Protein AF-A0A6J7BND0-F1 (afdb_monomer_lite)

Radius of gyration: 14.7 Å; chains: 1; bounding box: 33×32×39 Å

Structure (mmCIF, N/CA/C/O backbone):
data_AF-A0A6J7BND0-F1
#
_entry.id   AF-A0A6J7BND0-F1
#
loop_
_atom_site.group_PDB
_atom_site.id
_atom_site.type_symbol
_atom_site.label_atom_id
_atom_site.label_alt_id
_atom_site.label_comp_id
_atom_site.label_asym_id
_atom_site.label_entity_id
_atom_site.label_seq_id
_atom_site.pdbx_PDB_ins_code
_atom_site.Cartn_x
_atom_site.Cartn_y
_atom_site.Cartn_z
_atom_site.occupancy
_atom_site.B_iso_or_equiv
_atom_site.auth_seq_id
_atom_site.auth_comp_id
_atom_site.auth_asym_id
_atom_site.auth_atom_id
_atom_site.pdbx_PDB_model_num
ATOM 1 N N . MET A 1 1 ? -14.341 1.128 2.104 1.00 68.56 1 MET A N 1
ATOM 2 C CA . MET A 1 1 ? -13.375 0.947 0.998 1.00 68.56 1 MET A CA 1
ATOM 3 C C . MET A 1 1 ? -13.368 2.213 0.161 1.00 68.56 1 MET A C 1
ATOM 5 O O . MET A 1 1 ? -14.443 2.791 0.033 1.00 68.56 1 MET A O 1
ATOM 9 N N . PRO A 1 2 ? -12.212 2.681 -0.342 1.00 71.56 2 PRO A N 1
ATOM 10 C CA . PRO A 1 2 ? -12.182 3.844 -1.228 1.00 71.56 2 PRO A CA 1
ATOM 11 C C . PRO A 1 2 ? -13.001 3.560 -2.494 1.00 71.56 2 PRO A C 1
ATOM 13 O O . PRO A 1 2 ? -13.117 2.408 -2.920 1.00 71.56 2 PRO A O 1
ATOM 16 N N . ALA A 1 3 ? -13.583 4.604 -3.083 1.00 77.06 3 ALA A N 1
ATOM 17 C CA . ALA A 1 3 ? -14.216 4.481 -4.391 1.00 77.06 3 ALA A CA 1
ATOM 18 C C . ALA A 1 3 ? -13.180 4.035 -5.437 1.00 77.06 3 ALA A C 1
ATOM 20 O O . ALA A 1 3 ? -11.980 4.266 -5.273 1.00 77.06 3 ALA A O 1
ATOM 21 N N . LYS A 1 4 ? -13.636 3.399 -6.522 1.00 72.88 4 LYS A N 1
ATOM 22 C CA . LYS A 1 4 ? -12.747 2.960 -7.605 1.00 72.88 4 LYS A CA 1
ATOM 23 C C . LYS A 1 4 ? -11.878 4.131 -8.082 1.00 72.88 4 LYS A C 1
ATOM 25 O O . LYS A 1 4 ? -12.393 5.210 -8.360 1.00 72.88 4 LYS A O 1
ATOM 30 N N . GLY A 1 5 ? -10.568 3.906 -8.153 1.00 72.25 5 GLY A N 1
ATOM 31 C CA . GLY A 1 5 ? -9.586 4.908 -8.568 1.00 72.25 5 GLY A CA 1
ATOM 32 C C . GLY A 1 5 ? -9.186 5.924 -7.493 1.00 72.25 5 GLY A C 1
ATOM 33 O O . GLY A 1 5 ? -8.287 6.724 -7.729 1.00 72.25 5 GLY A O 1
ATOM 34 N N . GLN A 1 6 ? -9.783 5.885 -6.298 1.00 77.94 6 GLN A N 1
ATOM 35 C CA . GLN A 1 6 ? -9.375 6.740 -5.184 1.00 77.94 6 GLN A CA 1
ATOM 36 C C . GLN A 1 6 ? -8.230 6.119 -4.386 1.00 77.94 6 GLN A C 1
ATOM 38 O O . GLN A 1 6 ? -8.065 4.896 -4.302 1.00 77.94 6 GLN A O 1
ATOM 43 N N . VAL A 1 7 ? -7.386 6.974 -3.815 1.00 76.06 7 VAL A N 1
ATOM 44 C CA . VAL A 1 7 ? -6.284 6.534 -2.956 1.00 76.06 7 VAL A CA 1
ATOM 45 C C . VAL A 1 7 ? -6.855 5.984 -1.642 1.00 76.06 7 VAL A C 1
ATOM 47 O O . VAL A 1 7 ? -7.700 6.634 -1.024 1.00 76.06 7 VAL A O 1
ATOM 50 N N . PRO A 1 8 ? -6.422 4.795 -1.186 1.00 78.00 8 PRO A N 1
ATOM 51 C CA . PRO A 1 8 ? -6.776 4.304 0.139 1.00 78.00 8 PRO A CA 1
ATOM 52 C C . PRO A 1 8 ? -6.209 5.240 1.210 1.00 78.00 8 PRO A C 1
ATOM 54 O O . PRO A 1 8 ? -4.995 5.344 1.383 1.00 78.00 8 PRO A O 1
ATOM 57 N N . THR A 1 9 ? -7.101 5.911 1.934 1.00 82.12 9 THR A N 1
ATOM 58 C CA . THR A 1 9 ? -6.747 6.798 3.040 1.00 82.12 9 THR A CA 1
ATOM 59 C C . THR A 1 9 ? -7.740 6.635 4.197 1.00 82.12 9 THR A C 1
ATOM 61 O O . THR A 1 9 ? -8.934 6.442 3.943 1.00 82.12 9 THR A O 1
ATOM 64 N N . PRO A 1 10 ? -7.275 6.677 5.457 1.00 85.69 10 PRO A N 1
ATOM 65 C CA . PRO A 1 10 ? -5.868 6.739 5.866 1.00 85.69 10 PRO A CA 1
ATOM 66 C C . PRO A 1 10 ? -5.160 5.383 5.737 1.00 85.69 10 PRO A C 1
ATOM 68 O O . PRO A 1 10 ? -5.710 4.335 6.074 1.00 85.69 10 PRO A O 1
ATOM 71 N N . CYS A 1 11 ? -3.917 5.406 5.250 1.00 85.06 11 CYS A N 1
ATOM 72 C CA . CYS A 1 11 ? -3.096 4.209 5.081 1.00 85.06 11 CYS A CA 1
ATOM 73 C C . CYS A 1 11 ? -2.148 4.045 6.272 1.00 85.06 11 CYS A C 1
ATOM 75 O O . CYS A 1 11 ? -1.183 4.797 6.402 1.00 85.06 11 CYS A O 1
ATOM 77 N N . GLY A 1 12 ? -2.387 3.033 7.113 1.00 80.94 12 GLY A N 1
ATOM 78 C CA . GLY A 1 12 ? -1.499 2.738 8.243 1.00 80.94 12 GLY A CA 1
ATOM 79 C C . GLY A 1 12 ? -0.079 2.377 7.813 1.00 80.94 12 GLY A C 1
ATOM 80 O O . GLY A 1 12 ? 0.862 2.694 8.526 1.00 80.94 12 GLY A O 1
ATOM 81 N N . GLY A 1 13 ? 0.068 1.784 6.622 1.00 77.94 13 GLY A N 1
ATOM 82 C CA . GLY A 1 13 ? 1.350 1.381 6.048 1.00 77.94 13 GLY A CA 1
ATOM 83 C C . GLY A 1 13 ? 2.264 2.534 5.625 1.00 77.94 13 GLY A C 1
ATOM 84 O O . GLY A 1 13 ? 3.471 2.329 5.494 1.00 77.94 13 GLY A O 1
ATOM 85 N N . GLY A 1 14 ? 1.696 3.724 5.401 1.00 77.19 14 GLY A N 1
ATOM 86 C CA . GLY A 1 14 ? 2.416 4.909 4.942 1.00 77.19 14 GLY A CA 1
ATOM 87 C C . GLY A 1 14 ? 3.261 4.692 3.681 1.00 77.19 14 GLY A C 1
ATOM 88 O O . GLY A 1 14 ? 3.080 3.737 2.924 1.00 77.19 14 GLY A O 1
ATOM 89 N N . VAL A 1 15 ? 4.208 5.606 3.464 1.00 74.06 15 VAL A N 1
ATOM 90 C CA . VAL A 1 15 ? 5.245 5.473 2.436 1.00 74.06 15 VAL A CA 1
ATOM 91 C C . VAL A 1 15 ? 6.525 5.000 3.125 1.00 74.06 15 VAL A C 1
ATOM 93 O O . VAL A 1 15 ? 7.218 5.795 3.756 1.00 74.06 15 VAL A O 1
ATOM 96 N N . ASN A 1 16 ? 6.840 3.707 3.026 1.00 74.12 16 ASN A N 1
ATOM 97 C CA . ASN A 1 16 ? 8.002 3.092 3.681 1.00 74.12 16 ASN A CA 1
ATOM 98 C C . ASN A 1 16 ? 9.331 3.416 2.967 1.00 74.12 16 ASN A C 1
ATOM 100 O O . ASN A 1 16 ? 10.023 2.530 2.472 1.00 74.12 16 ASN A O 1
ATOM 104 N N . LYS A 1 17 ? 9.687 4.705 2.896 1.00 70.31 17 LYS A N 1
ATOM 105 C CA . LYS A 1 17 ? 10.915 5.184 2.231 1.00 70.31 17 LYS A CA 1
ATOM 106 C C . LYS A 1 17 ? 12.202 4.787 2.960 1.00 70.31 17 LYS A C 1
ATOM 108 O O . LYS A 1 17 ? 13.264 4.819 2.358 1.00 70.31 17 LYS A O 1
ATOM 113 N N . SER A 1 18 ? 12.123 4.454 4.246 1.00 68.19 18 SER A N 1
ATOM 114 C CA . SER A 1 18 ? 13.262 4.014 5.060 1.00 68.19 18 SER A CA 1
ATOM 115 C C . SER A 1 18 ? 13.414 2.491 5.105 1.00 68.19 18 SER A C 1
ATOM 117 O O . SER A 1 18 ? 14.412 2.002 5.623 1.00 68.19 18 SER A O 1
ATOM 119 N N . GLY A 1 19 ? 12.426 1.732 4.614 1.00 64.62 19 GLY A N 1
ATOM 120 C CA . GLY A 1 19 ? 12.399 0.271 4.736 1.00 64.62 19 GLY A CA 1
ATOM 121 C C . GLY A 1 19 ? 12.259 -0.237 6.176 1.00 64.62 19 GLY A C 1
ATOM 122 O O . GLY A 1 19 ? 12.443 -1.424 6.415 1.00 64.62 19 GLY A O 1
ATOM 123 N N . THR A 1 20 ? 11.956 0.639 7.138 1.00 61.88 20 THR A N 1
ATOM 124 C CA . THR A 1 20 ? 11.902 0.308 8.572 1.00 61.88 20 THR A CA 1
ATOM 125 C C . THR A 1 20 ? 10.519 -0.149 9.039 1.00 61.88 20 THR A C 1
ATOM 127 O O . THR A 1 20 ? 10.364 -0.512 10.201 1.00 61.88 20 THR A O 1
ATOM 130 N N . GLY A 1 21 ? 9.499 -0.092 8.176 1.00 69.00 21 GLY A N 1
ATOM 131 C CA . GLY A 1 21 ? 8.149 -0.573 8.480 1.00 69.00 21 GLY A CA 1
ATOM 132 C C . GLY A 1 21 ? 7.829 -1.926 7.836 1.00 69.00 21 GLY A C 1
ATOM 133 O O . GLY A 1 21 ? 8.087 -2.121 6.655 1.00 69.00 21 GLY A O 1
ATOM 134 N N . ASP A 1 22 ? 7.158 -2.817 8.570 1.00 76.62 22 ASP A N 1
ATOM 135 C CA . ASP A 1 22 ? 6.716 -4.139 8.072 1.00 76.62 22 ASP A CA 1
ATOM 136 C C . ASP A 1 22 ? 5.244 -4.163 7.621 1.00 76.62 22 ASP A C 1
ATOM 138 O O . ASP A 1 22 ? 4.578 -5.201 7.561 1.00 76.62 22 ASP A O 1
ATOM 142 N N . ILE A 1 23 ? 4.705 -2.976 7.350 1.00 85.94 23 ILE A N 1
ATOM 143 C CA . ILE A 1 23 ? 3.280 -2.737 7.088 1.00 85.94 23 ILE A CA 1
ATOM 144 C C . ILE A 1 23 ? 3.009 -2.170 5.693 1.00 85.94 23 ILE A C 1
ATOM 146 O O . ILE A 1 23 ? 1.851 -2.008 5.311 1.00 85.94 23 ILE A O 1
ATOM 150 N N . SER A 1 24 ? 4.055 -1.901 4.911 1.00 89.56 24 SER A N 1
ATOM 151 C CA . SER A 1 24 ? 3.967 -1.639 3.475 1.00 89.56 24 SER A CA 1
ATOM 152 C C . SER A 1 24 ? 5.272 -2.033 2.779 1.00 89.56 24 SER A C 1
ATOM 154 O O . SER A 1 24 ? 6.363 -1.895 3.334 1.00 89.56 24 SER A O 1
ATOM 156 N N . TYR A 1 25 ? 5.150 -2.542 1.553 1.00 91.31 25 TYR A N 1
ATOM 157 C CA . TYR A 1 25 ? 6.270 -3.031 0.753 1.00 91.31 25 TYR A CA 1
ATOM 158 C C . TYR A 1 25 ? 6.192 -2.453 -0.656 1.00 91.31 25 TYR A C 1
ATOM 160 O O . TYR A 1 25 ? 5.112 -2.376 -1.238 1.00 91.31 25 TYR A O 1
ATOM 168 N N . TRP A 1 26 ? 7.341 -2.082 -1.217 1.00 92.44 26 TRP A N 1
ATOM 169 C CA . TRP A 1 26 ? 7.453 -1.712 -2.626 1.00 92.44 26 TRP A CA 1
ATOM 170 C C . TRP A 1 26 ? 7.793 -2.949 -3.446 1.00 92.44 26 TRP A C 1
ATOM 172 O O . TRP A 1 26 ? 8.724 -3.680 -3.101 1.00 92.44 26 TRP A O 1
ATOM 182 N N . ILE A 1 27 ? 7.041 -3.187 -4.520 1.00 94.31 27 ILE A N 1
ATOM 183 C CA . ILE A 1 27 ? 7.285 -4.299 -5.438 1.00 94.31 27 ILE A CA 1
ATOM 184 C C . ILE A 1 27 ? 7.636 -3.725 -6.810 1.00 94.31 27 ILE A C 1
ATOM 186 O O . ILE A 1 27 ? 6.803 -3.076 -7.436 1.00 94.31 27 ILE A O 1
ATOM 190 N N . SER A 1 28 ? 8.880 -3.913 -7.249 1.00 94.69 28 SER A N 1
ATOM 191 C CA . SER A 1 28 ? 9.358 -3.467 -8.561 1.00 94.69 28 SER A CA 1
ATOM 192 C C . SER A 1 28 ? 10.634 -4.206 -8.945 1.00 94.69 28 SER A C 1
ATOM 194 O O . SER A 1 28 ? 11.535 -4.348 -8.122 1.00 94.69 28 SER A O 1
ATOM 196 N N . SER A 1 29 ? 10.710 -4.652 -10.200 1.00 95.00 29 SER A N 1
ATOM 197 C CA . SER A 1 29 ? 11.928 -5.220 -10.804 1.00 95.00 29 SER A CA 1
ATOM 198 C C . SER A 1 29 ? 12.773 -4.168 -11.532 1.00 95.00 29 SER A C 1
ATOM 200 O O . SER A 1 29 ? 13.845 -4.479 -12.032 1.00 95.00 29 SER A O 1
ATOM 202 N N . ASN A 1 30 ? 12.290 -2.925 -11.609 1.00 93.50 30 ASN A N 1
ATOM 203 C CA . ASN A 1 30 ? 13.029 -1.784 -12.145 1.00 93.50 30 ASN A CA 1
ATOM 204 C C . ASN A 1 30 ? 12.709 -0.539 -11.301 1.00 93.50 30 ASN A C 1
ATOM 206 O O . ASN A 1 30 ? 11.982 0.350 -11.754 1.00 93.50 30 ASN A O 1
ATOM 210 N N . PRO A 1 31 ? 13.118 -0.517 -10.018 1.00 93.38 31 PRO A N 1
ATOM 211 C CA . PRO A 1 31 ? 12.817 0.605 -9.150 1.00 93.38 31 PRO A CA 1
ATOM 212 C C . PRO A 1 31 ? 13.605 1.856 -9.576 1.00 93.38 31 PRO A C 1
ATOM 214 O O . PRO A 1 31 ? 14.720 1.747 -10.086 1.00 93.38 31 PRO A O 1
ATOM 217 N N . PRO A 1 32 ? 13.071 3.059 -9.313 1.00 91.56 32 PRO A N 1
ATOM 218 C CA . PRO A 1 32 ? 13.840 4.294 -9.439 1.00 91.56 32 PRO A CA 1
ATOM 219 C C . PRO A 1 32 ? 15.055 4.274 -8.492 1.00 91.56 32 PRO A C 1
ATOM 221 O O . PRO A 1 32 ? 15.039 3.525 -7.512 1.00 91.56 32 PRO A O 1
ATOM 224 N N . PRO A 1 33 ? 16.086 5.120 -8.704 1.00 93.00 33 PRO A N 1
ATOM 225 C CA . PRO A 1 33 ? 17.332 5.064 -7.930 1.00 93.00 33 PRO A CA 1
ATOM 226 C C . PRO A 1 33 ? 17.147 5.064 -6.405 1.00 93.00 33 PRO A C 1
ATOM 228 O O . PRO A 1 33 ? 17.825 4.322 -5.704 1.00 93.00 33 PRO A O 1
ATOM 231 N N . TYR A 1 34 ? 16.183 5.830 -5.884 1.00 89.44 34 TYR A N 1
ATOM 232 C CA . TYR A 1 34 ? 15.888 5.885 -4.444 1.00 89.44 34 TYR A CA 1
ATOM 233 C C . TYR A 1 34 ? 15.164 4.639 -3.902 1.00 89.44 34 TYR A C 1
ATOM 235 O O . TYR A 1 34 ? 15.058 4.476 -2.693 1.00 89.44 34 TYR A O 1
ATOM 243 N N . GLY A 1 35 ? 14.606 3.795 -4.771 1.00 90.25 35 GLY A N 1
ATOM 244 C CA . GLY A 1 35 ? 13.921 2.553 -4.412 1.00 90.25 35 GLY A CA 1
ATOM 245 C C . GLY A 1 35 ? 14.818 1.318 -4.485 1.00 90.25 35 GLY A C 1
ATOM 246 O O . GLY A 1 35 ? 14.386 0.236 -4.084 1.00 90.25 35 GLY A O 1
ATOM 247 N N . VAL A 1 36 ? 16.050 1.452 -4.983 1.00 91.94 36 VAL A N 1
ATOM 248 C CA . VAL A 1 36 ? 17.025 0.356 -5.041 1.00 91.94 36 VAL A CA 1
ATOM 249 C C . VAL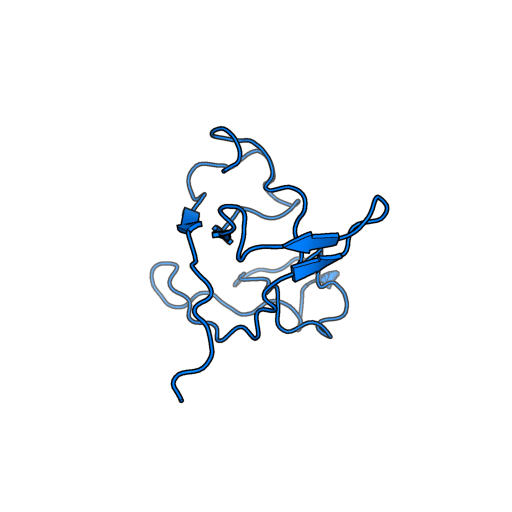 A 1 36 ? 17.342 -0.123 -3.619 1.00 91.94 36 VAL A C 1
ATOM 251 O O . VAL A 1 36 ? 17.588 0.676 -2.721 1.00 91.94 36 VAL A O 1
ATOM 254 N N . GLY A 1 37 ? 17.277 -1.437 -3.389 1.00 89.69 37 GLY A N 1
ATOM 255 C CA . GLY A 1 37 ? 17.448 -2.060 -2.065 1.00 89.69 37 GLY A CA 1
ATOM 256 C C . GLY A 1 37 ? 16.198 -2.033 -1.168 1.00 89.69 37 GLY A C 1
ATOM 257 O O . GLY A 1 37 ? 16.036 -2.906 -0.308 1.00 89.69 37 GLY A O 1
ATOM 258 N N . LEU A 1 38 ? 15.268 -1.102 -1.407 1.00 90.50 38 LEU A N 1
ATOM 259 C CA . LEU A 1 38 ? 13.981 -1.020 -0.704 1.00 90.50 38 LEU A CA 1
ATOM 260 C C . LEU A 1 38 ? 12.907 -1.868 -1.386 1.00 90.50 38 LEU A C 1
ATOM 262 O O . LEU A 1 38 ? 12.195 -2.633 -0.732 1.00 90.50 38 LEU A O 1
ATOM 266 N N . ALA A 1 39 ? 12.806 -1.744 -2.709 1.00 92.94 39 ALA A N 1
ATOM 267 C CA . ALA A 1 39 ? 11.875 -2.521 -3.499 1.00 92.94 39 ALA A CA 1
ATOM 268 C C . ALA A 1 39 ? 12.262 -4.000 -3.491 1.00 92.94 39 ALA A C 1
ATOM 270 O O . ALA A 1 39 ? 13.423 -4.391 -3.343 1.00 92.94 39 ALA A O 1
ATOM 271 N N . ARG A 1 40 ? 11.252 -4.845 -3.634 1.00 93.31 40 ARG A N 1
ATOM 272 C CA . ARG A 1 40 ? 11.430 -6.272 -3.836 1.00 93.31 40 ARG A CA 1
ATOM 273 C C . ARG A 1 40 ? 10.919 -6.634 -5.215 1.00 93.31 40 ARG A C 1
ATOM 275 O O . ARG A 1 40 ? 9.844 -6.198 -5.607 1.00 93.31 40 ARG A O 1
ATOM 282 N N . GLU A 1 41 ? 11.665 -7.452 -5.928 1.00 95.31 41 GLU A N 1
ATOM 283 C CA . GLU A 1 41 ? 11.342 -7.753 -7.317 1.00 95.31 41 GLU A CA 1
ATOM 284 C C . GLU A 1 41 ? 10.041 -8.550 -7.454 1.00 95.31 41 GLU A C 1
ATOM 286 O O . GLU A 1 41 ? 9.648 -9.320 -6.564 1.00 95.31 41 GLU A O 1
ATOM 291 N N . PHE A 1 42 ? 9.381 -8.361 -8.597 1.00 96.00 42 PHE A N 1
ATOM 292 C CA . PHE A 1 42 ? 8.326 -9.260 -9.035 1.00 96.00 42 PHE A CA 1
ATOM 293 C C . PHE A 1 42 ? 8.926 -10.614 -9.419 1.00 96.00 42 PHE A C 1
ATOM 295 O O . PHE A 1 42 ? 9.972 -10.704 -10.059 1.00 96.00 42 PHE A O 1
ATOM 302 N N . GLN A 1 43 ? 8.215 -11.679 -9.076 1.00 96.81 43 GLN A N 1
ATOM 303 C CA . GLN A 1 43 ? 8.414 -13.010 -9.634 1.00 96.81 43 GLN A CA 1
ATOM 304 C C . GLN A 1 43 ? 7.849 -13.084 -11.067 1.00 96.81 43 GLN A C 1
ATOM 306 O O . GLN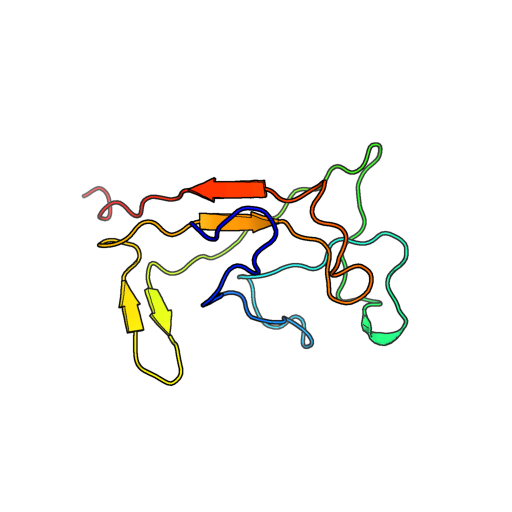 A 1 43 ? 7.007 -12.258 -11.444 1.00 96.81 43 GLN A O 1
ATOM 311 N N . PRO A 1 44 ? 8.232 -14.106 -11.862 1.00 96.12 44 PRO A N 1
ATOM 312 C CA . PRO A 1 44 ? 7.730 -14.277 -13.224 1.00 96.12 44 PRO A CA 1
ATOM 313 C C . PRO A 1 44 ? 6.202 -14.219 -13.304 1.00 96.12 44 PRO A C 1
ATOM 315 O O . PRO A 1 44 ? 5.508 -14.872 -12.514 1.00 96.12 44 PRO A O 1
ATOM 318 N N . GLY A 1 45 ? 5.693 -13.446 -14.265 1.00 94.06 45 GLY A N 1
ATOM 319 C CA . GLY A 1 45 ? 4.258 -13.202 -14.438 1.00 94.06 45 GLY A CA 1
ATOM 320 C C . GLY A 1 45 ? 3.665 -12.162 -13.478 1.00 94.06 45 GLY A C 1
ATOM 321 O O . GLY A 1 45 ? 2.464 -12.189 -13.245 1.00 94.06 45 GLY A O 1
ATOM 322 N N . GLY A 1 46 ? 4.481 -11.282 -12.884 1.00 91.62 46 GLY A N 1
ATOM 323 C CA . GLY A 1 46 ? 4.006 -10.194 -12.014 1.00 91.62 46 GLY A CA 1
ATOM 324 C C . GLY A 1 46 ? 3.613 -10.633 -10.599 1.00 91.62 46 GLY A C 1
ATOM 325 O O . GLY A 1 46 ? 2.959 -9.890 -9.872 1.00 91.62 46 GLY A O 1
ATOM 326 N N . ARG A 1 47 ? 3.999 -11.844 -10.188 1.00 94.69 47 ARG A N 1
ATOM 327 C CA . ARG A 1 47 ? 3.659 -12.399 -8.870 1.00 94.69 47 ARG A CA 1
ATOM 328 C C . ARG A 1 47 ? 4.560 -11.829 -7.777 1.00 94.69 47 ARG A C 1
ATOM 330 O O . ARG A 1 47 ? 5.692 -11.435 -8.032 1.00 94.69 47 ARG A O 1
ATOM 337 N N . PHE A 1 48 ? 4.091 -11.834 -6.538 1.00 94.69 48 PHE A N 1
ATOM 338 C CA . PHE A 1 48 ? 4.903 -11.529 -5.362 1.00 94.69 48 PHE A CA 1
ATOM 339 C C . PHE A 1 48 ? 4.252 -12.117 -4.108 1.00 94.69 48 PHE A C 1
ATOM 341 O O . PHE A 1 48 ? 3.047 -12.352 -4.076 1.00 94.69 48 PHE A O 1
ATOM 348 N N . VAL A 1 49 ? 5.054 -12.344 -3.066 1.00 94.00 49 VAL A N 1
ATOM 349 C CA . VAL A 1 49 ? 4.589 -12.821 -1.755 1.00 94.00 49 VAL A CA 1
ATOM 350 C C . VAL A 1 49 ? 5.269 -12.002 -0.667 1.00 94.00 49 VAL A C 1
ATOM 352 O O . VAL A 1 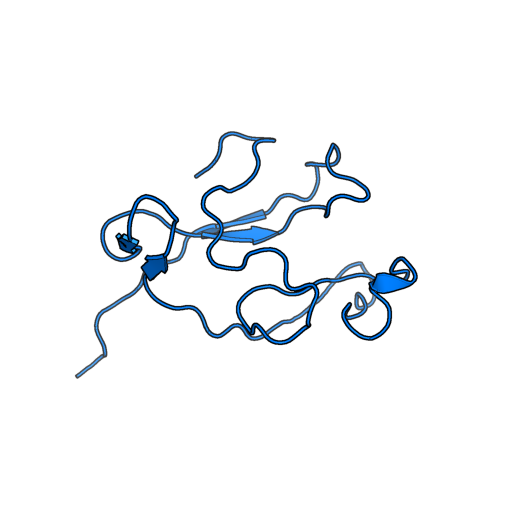49 ? 6.494 -11.868 -0.672 1.00 94.00 49 VAL A O 1
ATOM 355 N N . ARG A 1 50 ? 4.498 -11.453 0.273 1.00 91.81 50 ARG A N 1
ATOM 356 C CA . ARG A 1 50 ? 5.021 -10.739 1.446 1.00 91.81 50 ARG A CA 1
ATOM 357 C C . ARG A 1 50 ? 4.267 -11.155 2.697 1.00 91.81 50 ARG A C 1
ATOM 359 O O . ARG A 1 50 ? 3.054 -11.335 2.662 1.00 91.81 50 ARG A O 1
ATOM 366 N N . THR A 1 51 ? 5.007 -11.251 3.790 1.00 90.81 51 THR A N 1
ATOM 367 C CA . THR A 1 51 ? 4.459 -11.364 5.139 1.00 90.81 51 THR A CA 1
ATOM 368 C C . THR A 1 51 ? 4.409 -9.964 5.727 1.00 90.81 51 THR A C 1
ATOM 370 O O . THR A 1 51 ? 5.383 -9.229 5.601 1.00 90.81 51 THR A O 1
ATOM 373 N N . MET A 1 52 ? 3.284 -9.584 6.329 1.00 87.50 52 MET A N 1
ATOM 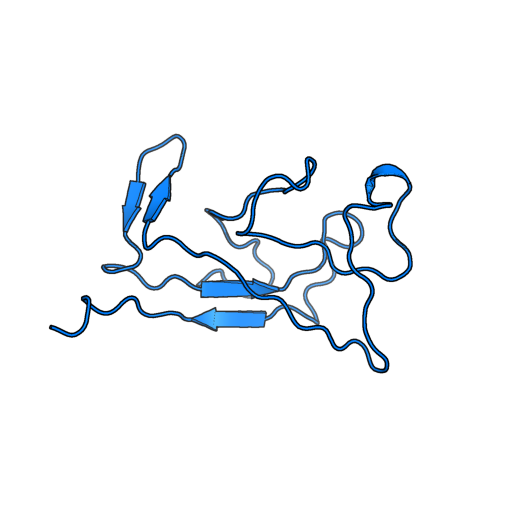374 C CA . MET A 1 52 ? 3.082 -8.250 6.899 1.00 87.50 52 MET A CA 1
ATOM 375 C C . MET A 1 52 ? 2.657 -8.370 8.361 1.00 87.50 52 MET A C 1
ATOM 377 O O . MET A 1 52 ? 1.803 -9.198 8.684 1.00 87.50 52 MET A O 1
ATOM 381 N N . HIS A 1 53 ? 3.190 -7.512 9.230 1.00 86.94 53 HIS A N 1
ATOM 382 C CA . HIS A 1 53 ? 2.792 -7.446 10.639 1.00 86.94 53 HIS A CA 1
ATOM 383 C C . HIS A 1 53 ? 1.781 -6.322 10.848 1.00 86.94 53 HIS A C 1
ATOM 385 O O . HIS A 1 53 ? 2.138 -5.189 11.153 1.00 86.94 53 HIS A O 1
ATOM 391 N N . ILE A 1 54 ? 0.499 -6.626 10.657 1.00 88.38 54 ILE A N 1
ATOM 392 C CA . ILE A 1 54 ? -0.569 -5.624 10.709 1.00 88.38 54 ILE A CA 1
ATOM 393 C C . ILE A 1 54 ? -1.136 -5.448 12.124 1.00 88.38 54 ILE A C 1
ATOM 395 O O . ILE A 1 54 ? -1.501 -6.410 12.799 1.00 88.38 54 ILE A O 1
ATOM 399 N N . GLY A 1 55 ? -1.249 -4.195 12.564 1.00 88.38 55 GLY A N 1
ATOM 400 C CA . GLY A 1 55 ? -1.958 -3.833 13.790 1.00 88.38 55 GLY A CA 1
ATOM 401 C C . GLY A 1 55 ? -3.456 -3.645 13.545 1.00 88.38 55 GLY A C 1
ATOM 402 O O . GLY A 1 55 ? -3.871 -3.227 12.466 1.00 88.38 55 GLY A O 1
ATOM 403 N N . SER A 1 56 ? -4.281 -3.875 14.570 1.00 90.94 56 SER A N 1
ATOM 404 C CA . SER A 1 56 ? -5.738 -3.683 14.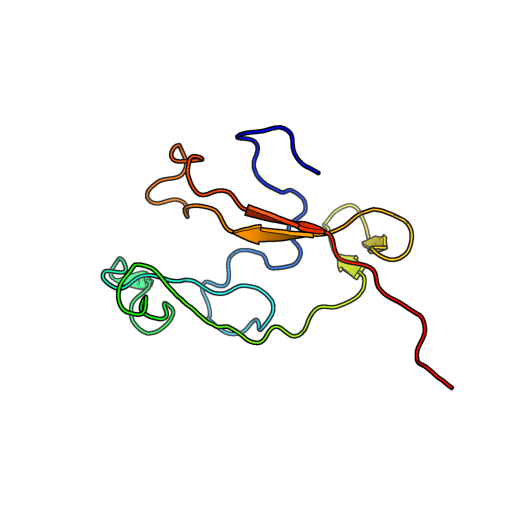482 1.00 90.94 56 SER A CA 1
ATOM 405 C C . SER A 1 56 ? -6.173 -2.216 14.480 1.00 90.94 56 SER A C 1
ATOM 407 O O . SER A 1 56 ? -7.367 -1.920 14.522 1.00 90.94 56 SER A O 1
ATOM 409 N N . THR A 1 57 ? -5.222 -1.285 14.510 1.00 91.62 57 THR A N 1
ATOM 410 C CA . THR A 1 57 ? -5.498 0.140 14.621 1.00 91.62 57 THR A CA 1
ATOM 411 C C . THR A 1 57 ? -4.537 0.960 13.783 1.00 91.62 57 THR A C 1
ATOM 413 O O . THR A 1 57 ? -3.343 0.670 13.774 1.00 91.62 57 THR A O 1
ATOM 416 N N . ILE A 1 58 ? -5.048 2.016 13.160 1.00 89.88 58 ILE A N 1
ATOM 417 C CA . ILE A 1 58 ? -4.272 2.967 12.363 1.00 89.88 58 ILE A CA 1
ATOM 418 C C . ILE A 1 58 ? -4.230 4.293 13.120 1.00 89.88 58 ILE A C 1
ATOM 420 O O . ILE A 1 58 ? -5.279 4.822 13.484 1.00 89.88 58 ILE A O 1
ATOM 424 N N . THR A 1 59 ? -3.033 4.820 13.366 1.00 87.56 59 THR A N 1
ATOM 425 C CA . THR A 1 59 ? -2.851 6.154 13.951 1.00 87.56 59 THR A CA 1
ATOM 426 C C . THR A 1 59 ? -2.796 7.189 12.832 1.00 87.56 59 THR A C 1
ATOM 428 O O . THR A 1 59 ? -2.041 7.030 11.876 1.00 87.56 59 THR A O 1
ATOM 431 N N . THR A 1 60 ? -3.592 8.242 12.956 1.00 86.00 60 THR A N 1
ATOM 432 C CA . THR A 1 60 ? -3.656 9.391 12.048 1.00 86.00 60 THR A CA 1
ATOM 433 C C . THR A 1 60 ? -3.376 10.676 12.829 1.00 86.00 60 THR A C 1
ATOM 435 O O . THR A 1 60 ? -3.468 10.662 14.058 1.00 86.00 60 THR A O 1
ATOM 438 N N . PRO A 1 61 ? -3.078 11.805 12.160 1.00 86.31 61 PRO A N 1
ATOM 439 C CA . PRO A 1 61 ? -2.971 13.098 12.841 1.00 86.31 61 PRO A CA 1
ATOM 440 C C . PRO A 1 61 ? -4.224 13.442 13.661 1.00 86.31 61 PRO A C 1
ATOM 442 O O . PRO A 1 61 ? -4.112 13.931 14.780 1.00 86.31 61 PRO A O 1
ATOM 445 N N . ASP A 1 62 ? -5.404 13.090 13.142 1.00 87.88 62 ASP A N 1
ATOM 446 C CA . ASP A 1 62 ? -6.697 13.410 13.764 1.00 87.88 62 ASP A CA 1
ATOM 447 C C . ASP A 1 62 ? -7.188 12.366 14.785 1.00 87.88 62 ASP A C 1
ATOM 449 O O . ASP A 1 62 ? -8.303 12.470 15.294 1.00 87.88 62 ASP A O 1
ATOM 453 N N . GLY A 1 63 ? -6.397 11.325 15.080 1.00 90.19 63 GLY A N 1
ATOM 454 C CA . GLY A 1 63 ? -6.766 10.311 16.068 1.00 90.19 63 GLY A CA 1
ATOM 455 C C . GLY A 1 63 ? -6.407 8.880 15.684 1.00 90.19 63 GLY A C 1
ATOM 456 O O . GLY A 1 63 ? -5.359 8.597 15.109 1.00 90.19 63 GLY A O 1
ATOM 457 N N . LYS A 1 64 ? -7.258 7.932 16.085 1.00 92.50 64 LYS A N 1
ATOM 458 C CA . LYS A 1 64 ? -6.996 6.499 15.936 1.00 92.50 64 LYS A CA 1
ATOM 459 C C . LYS A 1 64 ? -8.206 5.783 15.362 1.00 92.50 64 LYS A C 1
ATOM 461 O O . LYS A 1 64 ? -9.301 5.849 15.912 1.00 92.50 64 LYS A O 1
ATOM 466 N N . ILE A 1 65 ? -7.979 5.045 14.287 1.00 91.31 65 ILE A N 1
ATOM 467 C CA . ILE A 1 65 ? -8.983 4.208 13.641 1.00 91.31 65 ILE A CA 1
ATOM 468 C C . ILE A 1 65 ? -8.866 2.787 14.166 1.00 91.31 65 ILE A C 1
ATOM 470 O O . ILE A 1 65 ? -7.775 2.223 14.219 1.00 91.31 65 ILE A O 1
ATOM 474 N N . ASP A 1 66 ? -10.005 2.207 14.536 1.00 92.69 66 ASP A N 1
ATOM 475 C CA . ASP A 1 66 ? -10.104 0.840 15.032 1.00 92.69 66 ASP A CA 1
ATOM 476 C C . ASP A 1 66 ? -10.676 -0.095 13.955 1.00 92.69 66 ASP A C 1
ATOM 478 O O . ASP A 1 66 ? -11.887 -0.140 13.726 1.00 92.69 66 ASP A O 1
ATOM 482 N N . CYS A 1 67 ? -9.801 -0.884 13.327 1.00 92.31 67 CYS A N 1
ATOM 483 C CA . CYS A 1 67 ? -10.150 -1.849 12.280 1.00 92.31 67 CYS A CA 1
ATOM 484 C C . CYS A 1 67 ? -10.938 -3.066 12.793 1.00 92.31 67 CYS A C 1
ATOM 486 O O . CYS A 1 67 ? -11.276 -3.953 12.013 1.00 92.31 67 CYS A O 1
ATOM 488 N N . ARG A 1 68 ? -11.228 -3.139 14.099 1.00 93.31 68 ARG A N 1
ATOM 489 C CA . ARG A 1 68 ? -12.183 -4.105 14.667 1.00 93.31 68 ARG A CA 1
ATOM 490 C C . ARG A 1 68 ? -13.624 -3.602 14.581 1.00 93.31 68 ARG A C 1
ATOM 492 O O . ARG A 1 68 ? -14.548 -4.397 14.695 1.00 93.31 68 ARG A O 1
ATOM 499 N N . LYS A 1 69 ? -13.816 -2.287 14.423 1.00 92.50 69 LYS A N 1
ATOM 500 C CA . LYS A 1 69 ? -15.131 -1.623 14.395 1.00 92.50 69 LYS A CA 1
ATOM 501 C C . LYS A 1 69 ? -15.537 -1.163 13.000 1.00 92.50 69 LYS A C 1
ATOM 503 O O . LYS A 1 69 ? -16.724 -1.003 12.739 1.00 92.50 69 LYS A O 1
ATOM 508 N N . ILE A 1 70 ? -14.563 -0.937 12.122 1.00 89.81 70 ILE A N 1
ATOM 509 C CA . ILE A 1 70 ? -14.788 -0.547 10.730 1.00 89.81 70 ILE A CA 1
ATOM 510 C C . ILE A 1 70 ? -14.067 -1.498 9.778 1.00 89.81 70 ILE A C 1
ATOM 512 O O . ILE A 1 70 ? -13.101 -2.159 10.155 1.00 89.81 70 ILE A O 1
ATOM 516 N N . VAL A 1 71 ? -14.501 -1.529 8.519 1.00 88.88 71 VAL A N 1
ATOM 517 C CA . VAL A 1 71 ? -13.862 -2.356 7.492 1.00 88.88 71 VAL A CA 1
ATOM 518 C C . VAL A 1 71 ? -12.541 -1.721 7.048 1.00 88.88 71 VAL A C 1
ATOM 520 O O . VAL A 1 71 ? -12.536 -0.718 6.332 1.00 88.88 71 VAL A O 1
ATOM 523 N N . CYS A 1 72 ? -11.429 -2.351 7.421 1.00 91.19 72 CYS A N 1
ATOM 524 C CA . CYS A 1 72 ? -10.097 -2.075 6.881 1.00 91.19 72 CYS A CA 1
ATOM 525 C C . CYS A 1 72 ? -9.716 -3.107 5.808 1.00 91.19 72 CYS A C 1
ATOM 527 O O . CYS A 1 72 ? -10.314 -4.180 5.714 1.00 91.19 72 CYS A O 1
ATOM 529 N N . ALA A 1 73 ? -8.719 -2.781 4.985 1.00 91.94 73 ALA A N 1
ATOM 530 C CA . ALA A 1 73 ? -8.211 -3.673 3.948 1.00 91.94 73 ALA A CA 1
ATOM 531 C C . ALA A 1 73 ? -6.699 -3.546 3.783 1.00 91.94 73 ALA A C 1
ATOM 533 O O . ALA A 1 73 ? -6.124 -2.484 4.022 1.00 91.94 73 ALA A O 1
ATOM 534 N N . ILE A 1 74 ? -6.090 -4.625 3.300 1.00 92.06 74 ILE A N 1
ATOM 535 C CA . ILE A 1 74 ? -4.781 -4.581 2.651 1.00 92.06 74 ILE A CA 1
ATOM 536 C C . ILE A 1 74 ? -5.016 -4.143 1.209 1.00 92.06 74 ILE A C 1
ATOM 538 O O . ILE A 1 74 ? -5.959 -4.596 0.559 1.00 92.06 74 ILE A O 1
ATOM 542 N N . THR A 1 75 ? -4.176 -3.245 0.711 1.00 90.69 75 THR A N 1
ATOM 543 C CA . THR A 1 75 ? -4.337 -2.660 -0.617 1.00 90.69 75 THR A CA 1
ATOM 544 C C . THR A 1 75 ? -3.061 -2.780 -1.429 1.00 90.69 75 THR A C 1
ATOM 546 O O . THR A 1 75 ? -1.960 -2.611 -0.906 1.00 90.69 75 THR A O 1
ATOM 549 N N . ILE A 1 76 ? -3.231 -3.082 -2.711 1.00 91.00 76 ILE A N 1
ATOM 550 C CA . ILE A 1 76 ? -2.191 -3.027 -3.733 1.00 91.00 76 ILE A CA 1
ATOM 551 C C . ILE A 1 76 ? -2.595 -1.904 -4.685 1.00 91.00 76 ILE A C 1
ATOM 553 O O . ILE A 1 76 ? -3.749 -1.854 -5.106 1.00 91.00 76 ILE A O 1
ATOM 557 N N . ARG A 1 77 ? -1.657 -1.007 -4.993 1.00 89.75 77 ARG A N 1
ATOM 558 C CA . ARG A 1 77 ? -1.821 0.077 -5.967 1.00 89.75 77 ARG A CA 1
ATOM 559 C C . ARG A 1 77 ? -0.500 0.345 -6.673 1.00 89.75 77 ARG A C 1
ATOM 561 O O . ARG A 1 77 ? 0.560 0.060 -6.111 1.00 89.75 77 ARG A O 1
ATOM 568 N N . ALA A 1 78 ? -0.568 0.958 -7.849 1.00 90.44 78 ALA A N 1
ATOM 569 C CA . ALA A 1 78 ? 0.598 1.598 -8.436 1.00 90.44 78 ALA A CA 1
ATOM 570 C C . ALA A 1 78 ? 1.106 2.711 -7.504 1.00 90.44 78 ALA A C 1
ATOM 572 O O . ALA A 1 78 ? 0.315 3.437 -6.884 1.00 90.44 78 ALA A O 1
ATOM 573 N N . ASP A 1 79 ? 2.428 2.808 -7.369 1.00 87.19 79 ASP A N 1
ATOM 574 C CA . ASP A 1 79 ? 3.049 3.875 -6.598 1.00 87.19 79 ASP A CA 1
ATOM 575 C C . ASP A 1 79 ? 2.989 5.213 -7.357 1.00 87.19 79 ASP A C 1
ATOM 577 O O . ASP A 1 79 ? 2.464 5.316 -8.465 1.00 87.19 79 ASP A O 1
ATOM 581 N N . HIS A 1 80 ? 3.543 6.256 -6.749 1.00 86.19 80 HIS A N 1
ATOM 582 C CA . HIS A 1 80 ? 3.597 7.605 -7.314 1.00 86.19 80 HIS A CA 1
ATOM 583 C C . HIS A 1 80 ? 4.285 7.733 -8.687 1.00 86.19 80 HIS A C 1
ATOM 585 O O . HIS A 1 80 ? 4.152 8.775 -9.320 1.00 86.19 80 HIS A O 1
ATOM 591 N N . THR A 1 81 ? 5.003 6.715 -9.177 1.00 88.56 81 THR A N 1
ATOM 592 C CA . THR A 1 81 ? 5.558 6.736 -10.542 1.00 88.56 81 THR A CA 1
ATOM 593 C C . THR A 1 81 ? 4.488 6.502 -11.608 1.00 88.56 81 THR A C 1
ATOM 595 O O . THR A 1 81 ? 4.689 6.857 -12.768 1.00 88.56 81 THR A O 1
ATOM 598 N N . ARG A 1 82 ? 3.349 5.908 -11.228 1.00 89.31 82 ARG A N 1
ATOM 599 C CA . ARG A 1 82 ? 2.220 5.583 -12.110 1.00 89.31 82 ARG A CA 1
ATOM 600 C C . ARG A 1 82 ? 0.887 5.770 -11.377 1.00 89.31 82 ARG A C 1
ATOM 602 O O . ARG A 1 82 ? 0.020 4.908 -11.446 1.00 89.31 82 ARG A O 1
ATOM 609 N N . GLU A 1 83 ? 0.732 6.880 -10.654 1.00 86.06 83 GLU A N 1
ATOM 610 C CA . GLU A 1 83 ? -0.418 7.119 -9.765 1.00 86.06 83 GLU A CA 1
ATOM 611 C C . GLU A 1 83 ? -1.785 7.030 -10.471 1.00 86.06 83 GLU A C 1
ATOM 613 O O . GLU A 1 83 ? -2.745 6.544 -9.867 1.00 86.06 83 GLU A O 1
ATOM 618 N N . ASP A 1 84 ? -1.853 7.405 -11.750 1.00 87.12 84 ASP A N 1
ATOM 619 C CA . ASP A 1 84 ? -3.075 7.341 -12.561 1.00 87.12 84 ASP A CA 1
ATOM 620 C C . ASP A 1 84 ? -3.448 5.915 -13.010 1.00 87.12 84 ASP A C 1
ATOM 622 O O . ASP A 1 84 ? -4.587 5.662 -13.413 1.00 87.12 84 ASP A O 1
ATOM 626 N N . ASP A 1 85 ? -2.522 4.951 -12.934 1.00 89.69 85 ASP A N 1
ATOM 627 C CA . ASP A 1 85 ? -2.795 3.560 -13.296 1.00 89.69 85 ASP A CA 1
ATOM 628 C C . ASP A 1 85 ? -3.447 2.807 -12.134 1.00 89.69 85 ASP A C 1
ATOM 630 O O . ASP A 1 85 ? -2.794 2.278 -11.231 1.00 89.69 85 ASP A O 1
ATOM 634 N N . ARG A 1 86 ? -4.777 2.738 -12.184 1.00 87.94 86 ARG A N 1
ATOM 635 C CA . ARG A 1 86 ? -5.614 2.041 -11.197 1.00 87.94 86 ARG A CA 1
ATOM 636 C C . ARG A 1 86 ? -6.150 0.702 -11.713 1.00 87.94 86 ARG A C 1
ATOM 638 O O . ARG A 1 86 ? -7.051 0.119 -11.112 1.00 87.94 86 ARG A O 1
ATOM 645 N N . THR A 1 87 ? -5.621 0.203 -12.835 1.00 88.12 87 THR A N 1
ATOM 646 C CA . THR A 1 87 ? -6.076 -1.056 -13.460 1.00 88.12 87 THR A CA 1
ATOM 647 C C . THR A 1 87 ? -5.707 -2.298 -12.645 1.00 88.12 87 THR A C 1
ATOM 649 O O . THR A 1 87 ? -6.345 -3.340 -12.784 1.00 88.12 87 THR A O 1
ATOM 652 N N . HIS A 1 88 ? -4.719 -2.167 -11.758 1.00 88.25 88 HIS A N 1
ATOM 653 C CA . HIS A 1 88 ? -4.187 -3.239 -10.915 1.00 88.25 88 HIS A CA 1
ATOM 654 C C . HIS A 1 88 ? -4.498 -3.062 -9.427 1.00 88.25 88 HIS A C 1
ATOM 656 O O . HIS A 1 88 ? -3.894 -3.724 -8.583 1.00 88.25 88 HIS A O 1
ATOM 662 N N . ASP A 1 89 ? -5.426 -2.167 -9.096 1.00 89.81 89 ASP A N 1
ATOM 663 C CA . ASP A 1 89 ? -5.845 -1.986 -7.717 1.00 89.81 89 ASP A CA 1
ATOM 664 C C . ASP A 1 89 ? -6.493 -3.248 -7.162 1.00 89.81 89 ASP A C 1
ATOM 666 O O . ASP A 1 89 ? -7.446 -3.788 -7.728 1.00 89.81 89 ASP A O 1
ATOM 670 N N . ILE A 1 90 ? -6.025 -3.667 -5.992 1.00 90.00 90 ILE A N 1
ATOM 671 C CA . ILE A 1 90 ? -6.639 -4.752 -5.235 1.00 90.00 90 ILE A CA 1
ATOM 672 C C . ILE A 1 90 ? -6.920 -4.240 -3.829 1.00 90.00 90 ILE A C 1
ATOM 674 O O . ILE A 1 90 ? -6.075 -3.603 -3.197 1.00 90.00 90 ILE A O 1
ATOM 678 N N . TYR A 1 91 ? -8.111 -4.556 -3.330 1.00 90.06 91 TYR A N 1
ATOM 679 C CA . TYR A 1 91 ? -8.515 -4.320 -1.951 1.00 90.06 91 TYR A CA 1
ATOM 680 C C . TYR A 1 91 ? -8.915 -5.657 -1.348 1.00 90.06 91 TYR A C 1
ATOM 682 O O . TYR A 1 91 ? -9.870 -6.281 -1.801 1.00 90.06 91 TYR A O 1
ATOM 690 N N . ILE A 1 92 ? -8.169 -6.093 -0.339 1.00 91.44 92 ILE A N 1
ATOM 691 C CA . ILE A 1 92 ? -8.397 -7.339 0.387 1.00 91.44 92 ILE A CA 1
ATOM 692 C C . ILE A 1 92 ? -8.932 -6.954 1.770 1.00 91.44 92 ILE A C 1
ATOM 694 O O . ILE A 1 92 ? -8.138 -6.552 2.627 1.00 91.44 92 ILE A O 1
ATOM 698 N N . PRO A 1 93 ? -10.258 -7.004 2.002 1.00 92.00 93 PRO A N 1
ATOM 699 C CA . PRO A 1 93 ? -10.831 -6.725 3.312 1.00 92.00 93 PRO A CA 1
ATOM 700 C C . PRO A 1 93 ? -10.273 -7.687 4.359 1.00 92.00 93 PRO A C 1
ATOM 702 O O . PRO A 1 93 ? -10.111 -8.877 4.094 1.00 92.00 93 PRO A O 1
ATOM 705 N N . ILE A 1 94 ? -10.001 -7.170 5.553 1.00 91.56 94 ILE A N 1
ATOM 706 C CA . ILE A 1 94 ? -9.501 -7.963 6.678 1.00 91.56 94 ILE A CA 1
ATOM 707 C C . ILE A 1 94 ? -10.416 -7.807 7.887 1.00 91.56 94 ILE A C 1
ATOM 709 O O . ILE A 1 94 ? -11.054 -6.773 8.086 1.00 91.56 94 ILE A O 1
ATOM 713 N N . THR A 1 95 ? -10.461 -8.839 8.721 1.00 91.88 95 THR A N 1
ATOM 714 C CA . THR A 1 95 ? -11.192 -8.824 9.987 1.00 91.88 95 THR A CA 1
ATOM 715 C C . THR A 1 95 ? -10.257 -9.268 11.096 1.00 91.88 95 THR A C 1
ATOM 717 O O . THR A 1 95 ? -9.665 -10.342 11.030 1.00 91.88 95 THR A O 1
ATOM 720 N N . PHE A 1 96 ? -10.129 -8.434 12.124 1.00 90.94 96 PHE A N 1
ATOM 721 C CA . PHE A 1 96 ? -9.399 -8.783 13.335 1.00 90.94 96 PHE A CA 1
ATOM 722 C C . PHE A 1 96 ? -10.345 -9.505 14.291 1.00 90.94 96 PHE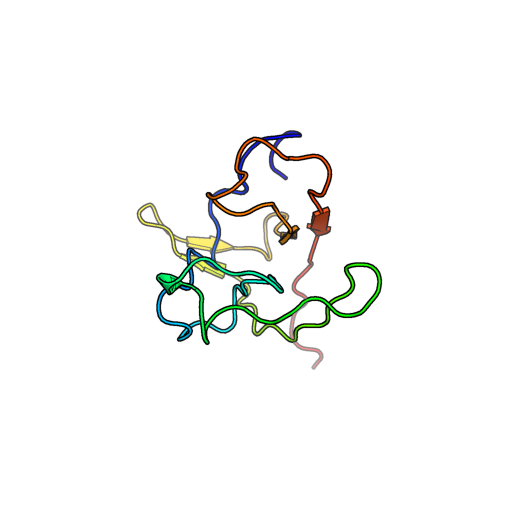 A C 1
ATOM 724 O O . PHE A 1 96 ? -11.330 -8.926 14.747 1.00 90.94 96 PHE A O 1
ATOM 731 N N . THR A 1 97 ? -10.044 -10.760 14.606 1.00 85.94 97 THR A N 1
ATOM 732 C CA . THR A 1 97 ? -10.744 -11.504 15.656 1.00 85.94 97 THR A CA 1
ATOM 733 C C . THR A 1 97 ? -10.029 -11.318 16.988 1.00 85.94 97 THR A C 1
ATOM 735 O O . THR A 1 97 ? -8.822 -11.070 17.029 1.00 85.94 97 THR A O 1
ATOM 738 N N . SER A 1 98 ? -10.750 -11.480 18.094 1.00 76.81 98 SER A N 1
ATOM 739 C CA . SER A 1 98 ? -10.110 -11.629 19.402 1.00 76.81 98 SER A CA 1
ATOM 740 C C . SER A 1 98 ? -9.130 -12.812 19.386 1.00 76.81 98 SER A C 1
ATOM 742 O O . SER A 1 98 ? -9.351 -13.763 18.625 1.00 76.81 98 SER A O 1
ATOM 744 N N . PRO A 1 99 ? -8.065 -12.785 20.211 1.00 71.19 99 PRO A N 1
ATOM 745 C CA . PRO A 1 99 ? -7.207 -13.948 20.393 1.00 71.19 99 PRO A CA 1
ATOM 746 C C . PRO A 1 99 ? -8.072 -15.166 20.718 1.00 71.19 99 PRO A C 1
ATOM 748 O O . PRO A 1 99 ? -8.979 -15.070 21.552 1.00 71.19 99 PRO A O 1
ATOM 751 N N . LYS A 1 100 ? -7.822 -16.297 20.052 1.00 63.00 100 LYS A N 1
ATOM 752 C CA . LYS A 1 100 ? -8.418 -17.560 20.490 1.00 63.00 100 LYS A CA 1
ATOM 753 C C . LYS A 1 100 ? -7.867 -17.840 21.891 1.00 63.00 100 LYS A C 1
ATOM 755 O O . LYS A 1 100 ? -6.649 -17.832 22.061 1.00 63.00 100 LYS A O 1
ATOM 760 N N . LYS A 1 101 ? -8.769 -17.962 22.868 1.00 51.84 101 LYS A N 1
ATOM 761 C CA . LYS A 1 101 ? -8.430 -18.453 24.208 1.00 51.84 101 LYS A CA 1
ATOM 762 C C . LYS A 1 101 ? -7.877 -19.867 24.125 1.00 51.84 101 LYS A C 1
ATOM 764 O O . LYS A 1 101 ? -8.355 -20.614 23.240 1.00 51.84 101 LYS A O 1
#

Foldseek 3Di:
DDDQLDDDPPQLQPDPLVLPFQRDAAEDPDDDPSCVVRHDYADPPRHDDGDGDDDQWGQDPVGIDGCQVDWDWDWDDDPPVCSRPRVPIDTGTDHDDDPDD

Sequence (101 aa):
MPAKGQVPTPCGGGVNKSGTGDISYWISSNPPPYGVGLAREFQPGGRFVRTMHIGSTITTPDGKIDCRKIVCAITIRADHTREDDRTHDIYIPITFTSPKK

pLDDT: mean 86.31, std 8.85, range [51.84, 96.81]

Organism: NCBI:txid449393

Secondary structure (DSSP, 8-state):
-PPTT---SS-TT---TTS--SS---B-SS--GGGTTTSBPPBTTTB--------SEEEETTEEEETTTS-EEEEE---TTSTT--TT-EEEEE-PPPPP-